Protein AF-A0A2P5DNL5-F1 (afdb_monomer_lite)

Organism: Trema orientale (NCBI:txid63057)

InterPro domains:
  IPR008906 HAT, C-terminal dimerisation domain [PF05699] (5-87)
  IPR012337 Ribonuclease H-like superfamily [SSF53098] (3-87)

Radius of gyration: 18.85 Å; chains: 1; bounding box: 41×25×59 Å

Secondary structure (DSSP, 8-state):
-PPPHHHHHHTSPPPPTTS---HHHHHHHHTTT-HHHHHHHHHHHHS---HHHHHHHHHHHHHHHHHHHTTS-HHHHHHHHHHHHHHH--TT-HHHHHHHHHHT-

pLDDT: mean 72.18, std 14.37, range [38.66, 92.81]

Sequence (105 aa):
MAKTELELYLDEPRVSSDAKLDILDFWKGNQFRYPELAAMARDVLSIPISTVASESAFSVGGRVLDQYRSLLKPDIAESLICTRDWLFGDKGNMIIYLILLFKSY

Foldseek 3Di:
DDDALVRVVVPDDDDDPPDPDPPLVVLVVCCVVHVPVSVVSCVVVLDDPDPVLVVVLVVVVVVQCVVCVVPDDPVVSVVVVVVCCVVPNDPRPCNVVVVVVVVVD

Structure (mmCIF, N/CA/C/O backbone):
data_AF-A0A2P5DNL5-F1
#
_entry.id   AF-A0A2P5DNL5-F1
#
loop_
_atom_site.group_PDB
_atom_site.id
_atom_site.type_symbol
_atom_site.label_atom_id
_atom_site.label_alt_id
_atom_site.label_comp_id
_atom_site.label_asym_id
_atom_site.label_entity_id
_atom_site.label_seq_id
_atom_site.pdbx_PDB_ins_code
_atom_site.Cartn_x
_atom_site.Cartn_y
_atom_site.Cartn_z
_atom_site.occupancy
_atom_site.B_iso_or_equiv
_atom_site.auth_seq_id
_atom_site.auth_comp_id
_atom_site.auth_asym_id
_atom_site.auth_atom_id
_atom_site.pdbx_PDB_model_num
ATOM 1 N N . MET A 1 1 ? -2.574 3.622 28.680 1.00 69.69 1 MET A N 1
ATOM 2 C CA . MET A 1 1 ? -1.726 3.575 27.471 1.00 69.69 1 MET A CA 1
ATOM 3 C C . MET A 1 1 ? -2.649 3.798 26.287 1.00 69.69 1 MET A C 1
ATOM 5 O O . MET A 1 1 ? -3.721 3.203 26.287 1.00 69.69 1 MET A O 1
ATOM 9 N N . ALA A 1 2 ? -2.327 4.712 25.373 1.00 83.12 2 ALA A N 1
ATOM 10 C CA . ALA A 1 2 ? -3.120 4.866 24.154 1.00 83.12 2 ALA A CA 1
ATOM 11 C C . ALA A 1 2 ? -2.891 3.634 23.267 1.00 83.12 2 ALA A C 1
ATOM 13 O O . ALA A 1 2 ? -1.747 3.197 23.152 1.00 83.12 2 ALA A O 1
ATOM 14 N N . LYS A 1 3 ? -3.962 3.067 22.700 1.00 85.75 3 LYS A N 1
ATOM 15 C CA . LYS A 1 3 ? -3.844 1.957 21.748 1.00 85.75 3 LYS A CA 1
ATOM 16 C C . LYS A 1 3 ? -3.233 2.460 20.443 1.00 85.75 3 LYS A C 1
ATOM 18 O O . LYS A 1 3 ? -3.550 3.563 19.998 1.00 85.75 3 LYS A O 1
ATOM 23 N N . THR A 1 4 ? -2.369 1.650 19.852 1.00 92.06 4 THR A N 1
ATOM 24 C CA . THR A 1 4 ? -1.784 1.885 18.527 1.00 92.06 4 THR A CA 1
ATOM 25 C C . THR A 1 4 ? -2.817 1.653 17.420 1.00 92.06 4 THR A C 1
ATOM 27 O O . THR A 1 4 ? -3.834 0.995 17.637 1.00 92.06 4 THR A O 1
ATOM 30 N N . GLU A 1 5 ? -2.556 2.154 16.208 1.00 91.75 5 GLU A N 1
ATOM 31 C CA . GLU A 1 5 ? -3.406 1.895 15.032 1.00 91.75 5 GLU A CA 1
ATOM 32 C C . GLU A 1 5 ? -3.616 0.397 14.780 1.00 91.75 5 GLU A C 1
ATOM 34 O O . GLU A 1 5 ? -4.728 -0.036 14.486 1.00 91.75 5 GLU A O 1
ATOM 39 N N . LEU A 1 6 ? -2.555 -0.397 14.952 1.00 91.38 6 LEU A N 1
ATOM 40 C CA . LEU A 1 6 ? -2.598 -1.846 14.794 1.00 91.38 6 LEU A CA 1
ATOM 41 C C . LEU A 1 6 ? -3.516 -2.500 15.829 1.00 91.38 6 LEU A C 1
ATOM 43 O O . LEU A 1 6 ? -4.348 -3.325 15.471 1.00 91.38 6 LEU A O 1
ATOM 47 N N . GLU A 1 7 ? -3.386 -2.129 17.102 1.00 92.69 7 GLU A N 1
ATOM 48 C CA . GLU A 1 7 ? -4.250 -2.657 18.164 1.00 92.69 7 GLU A CA 1
ATOM 49 C C . GLU A 1 7 ? -5.715 -2.278 17.926 1.00 92.69 7 GLU A C 1
ATOM 51 O O . GLU A 1 7 ? -6.599 -3.114 18.082 1.00 92.69 7 GLU A O 1
ATOM 56 N N . LEU A 1 8 ? -5.972 -1.043 17.484 1.00 91.69 8 LEU A N 1
ATOM 57 C CA . LEU A 1 8 ? -7.317 -0.594 17.130 1.00 91.69 8 LEU A CA 1
ATOM 58 C C . LEU A 1 8 ? -7.904 -1.380 15.953 1.00 91.69 8 LEU A C 1
ATOM 60 O O . LEU A 1 8 ? -9.094 -1.671 15.982 1.00 91.69 8 LEU A O 1
ATOM 64 N N . TYR A 1 9 ? -7.102 -1.711 14.938 1.00 90.62 9 TYR A N 1
ATOM 65 C CA . TYR A 1 9 ? -7.526 -2.536 13.803 1.00 90.62 9 TYR A CA 1
ATOM 66 C C . TYR A 1 9 ? -7.789 -3.994 14.210 1.00 90.62 9 TYR A C 1
ATOM 68 O O . TYR A 1 9 ? -8.779 -4.588 13.790 1.00 90.62 9 TYR A O 1
ATOM 76 N N . LEU A 1 10 ? -6.929 -4.576 15.052 1.00 90.38 10 LEU A N 1
ATOM 77 C CA . LEU A 1 10 ? -7.070 -5.962 15.514 1.00 90.38 10 LEU A CA 1
ATOM 78 C C . LEU A 1 10 ? -8.285 -6.173 16.427 1.00 90.38 10 LEU A C 1
ATOM 80 O O . LEU A 1 10 ? -8.810 -7.286 16.481 1.00 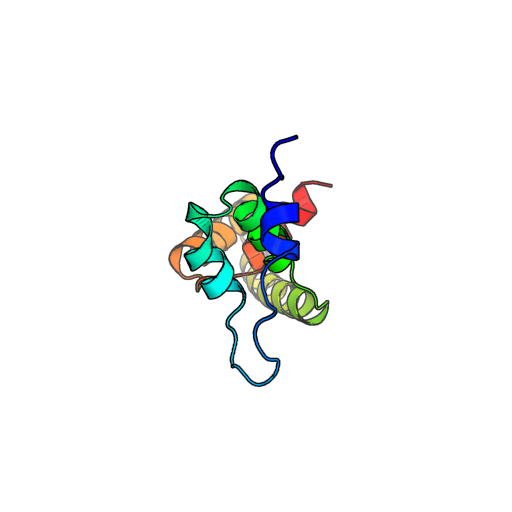90.38 10 LEU A O 1
ATOM 84 N N . ASP A 1 11 ? -8.729 -5.121 17.114 1.00 92.25 11 ASP A N 1
ATOM 85 C CA . ASP A 1 11 ? -9.940 -5.127 17.936 1.00 92.25 11 ASP A CA 1
ATOM 86 C C . ASP A 1 11 ? -11.237 -4.973 17.117 1.00 92.25 11 ASP A C 1
ATOM 88 O O . ASP A 1 11 ? -12.330 -5.157 17.663 1.00 92.25 11 ASP A O 1
ATOM 92 N N . GLU A 1 12 ? -11.161 -4.627 15.825 1.00 88.38 12 GLU A N 1
ATOM 93 C CA . GLU A 1 12 ? -12.356 -4.479 14.995 1.00 88.38 12 GLU A CA 1
ATOM 94 C C . GLU A 1 12 ? -13.029 -5.829 14.697 1.00 88.38 12 GLU A C 1
ATOM 96 O O . GLU A 1 12 ? -12.363 -6.851 14.488 1.00 88.38 12 GLU A O 1
ATOM 101 N N . PRO A 1 13 ? -14.373 -5.857 14.620 1.00 85.56 13 PRO A N 1
ATOM 102 C CA . PRO A 1 13 ? -15.085 -7.046 14.185 1.00 85.56 13 PRO A CA 1
ATOM 103 C C . PRO A 1 13 ? -14.665 -7.418 12.760 1.00 85.56 13 PRO A C 1
ATOM 105 O O . PRO A 1 13 ? -14.669 -6.594 11.846 1.00 85.56 13 PRO A O 1
ATOM 108 N N . ARG A 1 14 ? -14.311 -8.692 12.571 1.00 78.94 14 ARG A N 1
ATOM 109 C CA . ARG A 1 14 ? -13.865 -9.202 11.273 1.00 78.94 14 ARG A CA 1
ATOM 110 C C . ARG A 1 14 ? -14.986 -9.100 10.246 1.00 78.94 14 ARG A C 1
ATOM 112 O O . ARG A 1 14 ? -16.112 -9.526 10.505 1.00 78.94 14 ARG A O 1
ATOM 119 N N . VAL A 1 15 ? -14.643 -8.594 9.064 1.00 76.50 15 VAL A N 1
ATOM 120 C CA . VAL A 1 15 ? -15.515 -8.660 7.888 1.00 76.50 15 VAL A CA 1
ATOM 121 C C . VAL A 1 15 ? -15.790 -10.130 7.573 1.00 76.50 15 VAL A C 1
ATOM 123 O O . VAL A 1 15 ? -14.897 -10.978 7.665 1.00 76.50 15 VAL A O 1
ATOM 126 N N . SER A 1 16 ? -17.042 -10.440 7.253 1.00 75.56 16 SER A N 1
ATOM 127 C CA . SER A 1 16 ? -17.478 -11.801 6.982 1.00 75.56 16 SER A CA 1
ATOM 128 C C . SER A 1 16 ? -16.798 -12.353 5.717 1.00 75.56 16 SER A C 1
ATOM 130 O O . SER A 1 16 ? -16.561 -11.632 4.746 1.00 75.56 16 SER A O 1
ATOM 132 N N . SER A 1 17 ? -16.419 -13.634 5.737 1.00 70.31 17 SER A N 1
ATOM 133 C CA . SER A 1 17 ? -15.602 -14.265 4.681 1.00 70.31 17 SER A CA 1
ATOM 134 C C . SER A 1 17 ? -16.328 -14.430 3.338 1.00 70.31 17 SER A C 1
ATOM 136 O O . SER A 1 17 ? -15.715 -14.796 2.340 1.00 70.31 17 SER A O 1
ATOM 138 N N . ASP A 1 18 ? -17.632 -14.184 3.321 1.00 73.31 18 ASP A N 1
ATOM 139 C CA . ASP A 1 18 ? -18.547 -14.241 2.183 1.00 73.31 18 ASP A CA 1
ATOM 140 C C . ASP A 1 18 ? -18.655 -12.909 1.415 1.00 73.31 18 ASP A C 1
ATOM 142 O O . ASP A 1 18 ? -19.181 -12.882 0.300 1.00 73.31 18 ASP A O 1
ATOM 146 N N . ALA A 1 19 ? -18.116 -11.810 1.952 1.00 74.50 19 ALA A N 1
ATOM 147 C CA . ALA A 1 19 ? -18.069 -10.536 1.247 1.00 74.50 19 ALA A CA 1
ATOM 148 C C . ALA A 1 19 ? -16.948 -10.527 0.192 1.00 74.50 19 ALA A C 1
ATOM 150 O O . ALA A 1 19 ? -15.789 -10.826 0.485 1.00 74.50 19 ALA A O 1
ATOM 151 N N . LYS A 1 20 ? -17.264 -10.108 -1.043 1.00 77.50 20 LYS A N 1
ATOM 152 C CA . LYS A 1 20 ? -16.231 -9.714 -2.015 1.00 77.50 20 LYS A CA 1
ATOM 153 C C . LYS A 1 20 ? -15.514 -8.475 -1.480 1.00 77.50 20 LYS A C 1
ATOM 155 O O . LYS A 1 20 ? -16.029 -7.367 -1.602 1.00 77.50 20 LYS A O 1
ATOM 160 N N . LEU A 1 21 ? -14.344 -8.679 -0.884 1.00 80.31 21 LEU A N 1
ATOM 161 C CA . LEU A 1 21 ? -13.492 -7.615 -0.376 1.00 80.31 21 LEU A CA 1
ATOM 162 C C . LEU A 1 21 ? -12.358 -7.352 -1.367 1.00 80.31 21 LEU A C 1
ATOM 164 O O . LEU A 1 21 ? -11.470 -8.187 -1.534 1.00 80.31 21 LEU A O 1
ATOM 168 N N . ASP A 1 22 ? -12.373 -6.179 -1.996 1.00 85.00 22 ASP A N 1
ATOM 169 C CA . ASP A 1 22 ? -11.167 -5.645 -2.620 1.00 85.00 22 ASP A CA 1
ATOM 170 C C . ASP A 1 22 ? -10.266 -5.092 -1.508 1.00 85.00 22 ASP A C 1
ATOM 172 O O . ASP A 1 22 ? -10.581 -4.094 -0.855 1.00 85.00 22 ASP A O 1
ATOM 176 N N . ILE A 1 23 ? -9.162 -5.794 -1.249 1.00 85.25 23 ILE A N 1
ATOM 177 C CA . ILE A 1 23 ? -8.254 -5.466 -0.151 1.00 85.25 23 ILE A CA 1
ATOM 178 C C . ILE A 1 23 ? -7.524 -4.133 -0.378 1.00 85.25 23 ILE A C 1
ATOM 180 O O . ILE A 1 23 ? -7.233 -3.427 0.587 1.00 85.25 23 ILE A O 1
ATOM 184 N N . LEU A 1 24 ? -7.258 -3.750 -1.631 1.00 84.94 24 LEU A N 1
ATOM 185 C CA . LEU A 1 24 ? -6.581 -2.490 -1.942 1.00 84.94 24 LEU A CA 1
ATOM 186 C C . LEU A 1 24 ? -7.537 -1.312 -1.757 1.00 84.94 24 LEU A C 1
ATOM 188 O O . LEU A 1 24 ? -7.164 -0.311 -1.137 1.00 84.94 24 LEU A O 1
ATOM 192 N N . ASP A 1 25 ? -8.781 -1.449 -2.215 1.00 87.25 25 ASP A N 1
ATOM 193 C CA . ASP A 1 25 ? -9.813 -0.436 -1.984 1.00 87.25 25 ASP A CA 1
ATOM 194 C C . ASP A 1 25 ? -10.183 -0.321 -0.497 1.00 87.25 25 ASP A C 1
ATOM 196 O O . ASP A 1 25 ? -10.413 0.789 -0.007 1.00 87.25 25 ASP A O 1
ATOM 200 N N . PHE A 1 26 ? -10.148 -1.425 0.260 1.00 88.94 26 PHE A N 1
ATOM 201 C CA . PHE A 1 26 ? -10.324 -1.403 1.714 1.00 88.94 26 PHE A CA 1
ATOM 202 C C . PHE A 1 26 ? -9.270 -0.531 2.411 1.00 88.94 26 PHE A C 1
ATOM 204 O O . PHE A 1 26 ? -9.619 0.358 3.194 1.00 88.94 26 PHE A O 1
ATOM 211 N N . TRP A 1 27 ? -7.981 -0.746 2.123 1.00 91.25 27 TRP A N 1
ATOM 212 C CA . TRP A 1 27 ? -6.903 0.041 2.735 1.00 91.25 27 TRP A CA 1
ATOM 213 C C . TRP A 1 27 ? -6.898 1.491 2.256 1.00 91.25 27 TRP A C 1
ATOM 215 O O . TRP A 1 27 ? -6.610 2.399 3.036 1.00 91.25 27 TRP A O 1
ATOM 225 N N . LYS A 1 28 ? -7.304 1.735 1.009 1.00 88.00 28 LYS A N 1
ATOM 226 C CA . LYS A 1 28 ? -7.494 3.086 0.476 1.00 88.00 28 LYS A CA 1
ATOM 227 C C . LYS A 1 28 ? -8.607 3.847 1.201 1.00 88.00 28 LYS A C 1
ATOM 229 O O . LYS A 1 28 ? -8.431 5.026 1.496 1.00 88.00 28 LYS A O 1
ATOM 234 N N . GLY A 1 29 ? -9.726 3.193 1.517 1.00 90.75 29 GLY A N 1
ATOM 235 C CA . GLY A 1 29 ? -10.813 3.795 2.297 1.00 90.75 29 GLY A CA 1
ATOM 236 C C . GLY A 1 29 ? -10.428 4.065 3.755 1.00 90.75 29 GLY A C 1
ATOM 237 O O . GLY A 1 29 ? -10.823 5.081 4.325 1.00 90.75 29 GLY A O 1
ATOM 238 N N . ASN A 1 30 ? -9.603 3.195 4.341 1.00 90.75 30 ASN A N 1
ATOM 239 C CA . ASN A 1 30 ? -9.188 3.287 5.742 1.00 90.75 30 ASN A CA 1
ATOM 240 C C . ASN A 1 30 ? -7.923 4.123 5.989 1.00 90.75 30 ASN A C 1
ATOM 242 O O . ASN A 1 30 ? -7.548 4.310 7.146 1.00 90.75 30 ASN A O 1
ATOM 246 N N . GLN A 1 31 ? -7.308 4.696 4.950 1.00 91.00 31 GLN A N 1
ATOM 247 C CA . GLN A 1 31 ? -6.083 5.500 5.073 1.00 91.00 31 GLN A CA 1
ATOM 248 C C . GLN A 1 31 ? -6.207 6.690 6.040 1.00 91.00 31 GLN A C 1
ATOM 250 O O . GLN A 1 31 ? -5.211 7.157 6.573 1.00 91.00 31 GLN A O 1
ATOM 255 N N . PHE A 1 32 ? -7.422 7.201 6.268 1.00 90.69 32 PHE A N 1
ATOM 256 C CA . PHE A 1 32 ? -7.655 8.300 7.209 1.00 90.69 32 PHE A CA 1
ATOM 257 C C . PHE A 1 32 ? -7.804 7.826 8.662 1.00 90.69 32 PHE A C 1
ATOM 259 O O . PHE A 1 32 ? -7.550 8.606 9.574 1.00 90.69 32 PHE A O 1
ATOM 266 N N . ARG A 1 33 ? -8.226 6.571 8.886 1.00 90.31 33 ARG A N 1
ATOM 267 C CA . ARG A 1 33 ? -8.314 5.965 10.229 1.00 90.31 33 ARG A CA 1
ATOM 268 C C . ARG A 1 33 ? -6.982 5.382 10.676 1.00 90.31 33 ARG A C 1
ATOM 270 O O . ARG A 1 33 ? -6.672 5.459 11.859 1.00 90.31 33 ARG A O 1
ATOM 277 N N . TYR A 1 34 ? -6.237 4.804 9.736 1.00 92.81 34 TYR A N 1
ATOM 278 C CA . TYR A 1 34 ? -4.983 4.107 9.997 1.00 92.81 34 TYR A CA 1
ATOM 279 C C . TYR A 1 34 ? -3.924 4.499 8.953 1.00 92.81 34 TYR A C 1
ATOM 281 O O . TYR A 1 34 ? -3.624 3.701 8.064 1.00 92.81 34 TYR A O 1
ATOM 289 N N . PRO A 1 35 ? -3.422 5.746 8.964 1.00 91.69 35 PRO A N 1
ATOM 290 C CA . PRO A 1 35 ? -2.493 6.241 7.948 1.00 91.69 35 PRO A CA 1
ATOM 291 C C . PRO A 1 35 ? -1.211 5.410 7.836 1.00 91.69 35 PRO A C 1
ATOM 293 O O . PRO A 1 35 ? -0.830 5.039 6.723 1.00 91.69 35 PRO A O 1
ATOM 296 N N . GLU A 1 36 ? -0.583 5.067 8.961 1.00 92.38 36 GLU A N 1
ATOM 297 C CA . GLU A 1 36 ? 0.670 4.303 8.965 1.00 92.38 36 GLU A CA 1
ATOM 298 C C . GLU A 1 36 ? 0.409 2.836 8.607 1.00 92.38 36 GLU A C 1
ATOM 300 O O . GLU A 1 36 ? 1.109 2.243 7.781 1.00 92.38 36 GLU A O 1
ATOM 305 N N . LEU A 1 37 ? -0.657 2.251 9.161 1.00 92.56 37 LEU A N 1
ATOM 306 C CA . LEU A 1 37 ? -1.021 0.864 8.864 1.00 92.56 37 LEU A CA 1
ATOM 307 C C . LEU A 1 37 ? -1.435 0.671 7.399 1.00 92.56 37 LEU A C 1
ATOM 309 O O . LEU A 1 37 ? -1.041 -0.314 6.778 1.00 92.56 37 LEU A O 1
ATOM 313 N N . ALA A 1 38 ? -2.197 1.607 6.829 1.00 91.44 38 ALA A N 1
ATOM 314 C CA . ALA A 1 38 ? -2.607 1.556 5.430 1.00 91.44 38 ALA A CA 1
ATOM 315 C C . ALA A 1 38 ? -1.415 1.723 4.481 1.00 91.44 38 ALA A C 1
ATOM 317 O O . ALA A 1 38 ? -1.384 1.073 3.436 1.00 91.44 38 ALA A O 1
ATOM 318 N N . ALA A 1 39 ? -0.426 2.553 4.832 1.00 89.44 39 ALA A N 1
ATOM 319 C CA . ALA A 1 39 ? 0.810 2.664 4.064 1.00 89.44 39 ALA A CA 1
ATOM 320 C C . ALA A 1 39 ? 1.566 1.327 4.039 1.00 89.44 39 ALA A C 1
ATOM 322 O O . ALA A 1 39 ? 1.805 0.794 2.956 1.00 89.44 39 ALA A O 1
ATOM 323 N N . MET A 1 40 ? 1.813 0.728 5.211 1.00 91.75 40 MET A N 1
ATOM 324 C CA . MET A 1 40 ? 2.469 -0.582 5.310 1.00 91.75 40 MET A CA 1
ATOM 325 C C . MET A 1 40 ? 1.698 -1.680 4.568 1.00 91.75 40 MET A C 1
ATOM 327 O O . MET A 1 40 ? 2.292 -2.499 3.870 1.00 91.75 40 MET A O 1
ATOM 331 N N . ALA A 1 41 ? 0.370 -1.704 4.695 1.00 89.44 41 ALA A N 1
ATOM 332 C CA . ALA A 1 41 ? -0.457 -2.699 4.027 1.00 89.44 41 ALA A CA 1
ATOM 333 C C . ALA A 1 41 ? -0.368 -2.586 2.501 1.00 89.44 41 ALA A C 1
ATOM 335 O O . ALA A 1 41 ? -0.251 -3.608 1.830 1.00 89.44 41 ALA A O 1
ATOM 336 N N . ARG A 1 42 ? -0.374 -1.369 1.939 1.00 86.00 42 ARG A N 1
ATOM 337 C CA . ARG A 1 42 ? -0.162 -1.173 0.495 1.00 86.00 42 ARG A CA 1
ATOM 338 C C . ARG A 1 42 ? 1.208 -1.666 0.056 1.00 86.00 42 ARG A C 1
ATOM 340 O O . ARG A 1 42 ? 1.279 -2.347 -0.960 1.00 86.00 42 ARG A O 1
ATOM 347 N N . ASP A 1 43 ? 2.258 -1.360 0.811 1.00 83.88 43 ASP A N 1
ATOM 348 C CA . ASP A 1 43 ? 3.615 -1.784 0.465 1.00 83.88 43 ASP A CA 1
ATOM 349 C C . ASP A 1 43 ? 3.705 -3.313 0.430 1.00 83.88 43 ASP A C 1
ATOM 351 O O . ASP A 1 43 ? 4.135 -3.880 -0.571 1.00 83.88 43 ASP A O 1
ATOM 355 N N . VAL A 1 44 ? 3.182 -3.996 1.454 1.00 84.31 44 VAL A N 1
ATOM 356 C CA . VAL A 1 44 ? 3.159 -5.467 1.523 1.00 84.31 44 VAL A CA 1
ATOM 357 C C . VAL A 1 44 ? 2.298 -6.083 0.417 1.00 84.31 44 VAL A C 1
ATOM 359 O O . VAL A 1 44 ? 2.715 -7.047 -0.221 1.00 84.31 44 VAL A O 1
ATOM 362 N N . LEU A 1 45 ? 1.106 -5.535 0.166 1.00 81.00 45 LEU A N 1
ATOM 363 C CA . LEU A 1 45 ? 0.173 -6.058 -0.838 1.00 81.00 45 LEU A CA 1
ATOM 364 C C . LEU A 1 45 ? 0.602 -5.748 -2.279 1.00 81.00 45 LEU A C 1
ATOM 366 O O . LEU A 1 45 ? 0.135 -6.411 -3.202 1.00 81.00 45 LEU A O 1
ATOM 370 N N . SER A 1 46 ? 1.476 -4.759 -2.482 1.00 76.69 46 SER A N 1
ATOM 371 C CA . SER A 1 46 ? 2.040 -4.429 -3.796 1.00 76.69 46 SER A CA 1
ATOM 372 C C . SER A 1 46 ? 3.122 -5.411 -4.251 1.00 76.69 46 SER A C 1
ATOM 374 O O . SER A 1 46 ? 3.464 -5.440 -5.435 1.00 76.69 46 SER A O 1
ATOM 376 N N . ILE A 1 47 ? 3.643 -6.239 -3.337 1.00 76.00 47 ILE A N 1
ATOM 377 C CA . ILE A 1 47 ? 4.650 -7.247 -3.660 1.00 76.00 47 ILE A CA 1
ATOM 378 C C . ILE A 1 47 ? 3.973 -8.378 -4.442 1.00 76.00 47 ILE A C 1
ATOM 380 O O . ILE A 1 47 ? 3.062 -9.036 -3.930 1.00 76.00 47 ILE A O 1
ATOM 384 N N . PRO A 1 48 ? 4.413 -8.663 -5.676 1.00 61.34 48 PRO A N 1
ATOM 385 C CA . PRO A 1 48 ? 3.853 -9.762 -6.437 1.00 61.34 48 PRO A CA 1
ATOM 386 C C . PRO A 1 48 ? 4.193 -11.106 -5.792 1.00 61.34 48 PRO A C 1
ATOM 388 O O . PRO A 1 48 ? 5.354 -11.470 -5.643 1.00 61.34 48 PRO A O 1
ATOM 391 N N . ILE A 1 49 ? 3.158 -11.866 -5.434 1.00 62.25 49 ILE A N 1
ATOM 392 C CA . ILE A 1 49 ? 3.298 -13.143 -4.716 1.00 62.25 49 ILE A CA 1
ATOM 393 C C . ILE A 1 49 ? 3.759 -14.282 -5.649 1.00 62.25 49 ILE A C 1
ATOM 395 O O . ILE A 1 49 ? 4.233 -15.310 -5.169 1.00 62.25 49 ILE A O 1
ATOM 399 N N . SER A 1 50 ? 3.654 -14.138 -6.981 1.00 53.66 50 SER A N 1
ATOM 400 C CA . SER A 1 50 ? 3.962 -15.232 -7.915 1.00 53.66 50 SER A CA 1
ATOM 401 C C . SER A 1 50 ? 5.221 -15.009 -8.755 1.00 53.66 50 SER A C 1
ATOM 403 O O . SER A 1 50 ? 5.419 -13.973 -9.394 1.00 53.66 50 SER A O 1
ATOM 405 N N . THR A 1 51 ? 6.034 -16.063 -8.834 1.00 54.59 51 THR A N 1
ATOM 406 C CA . THR A 1 51 ? 7.136 -16.192 -9.796 1.00 54.59 51 THR A CA 1
ATOM 407 C C . THR A 1 51 ? 6.639 -16.083 -11.239 1.00 54.59 51 THR A C 1
ATOM 409 O O . THR A 1 51 ? 7.320 -15.496 -12.070 1.00 54.59 51 THR A O 1
ATOM 412 N N . VAL A 1 52 ? 5.414 -16.531 -11.530 1.00 55.50 52 VAL A N 1
ATOM 413 C CA . VAL A 1 52 ? 4.768 -16.414 -12.853 1.00 55.50 52 VAL A CA 1
ATOM 414 C C . VAL A 1 52 ? 4.640 -14.952 -13.294 1.00 55.50 52 VAL A C 1
ATOM 416 O O . VAL A 1 52 ? 4.781 -14.624 -14.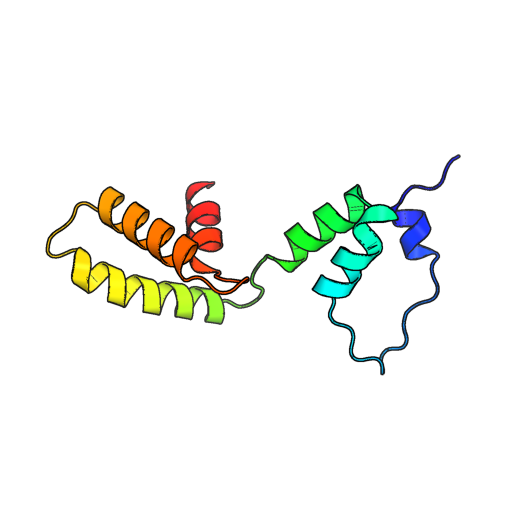473 1.00 55.50 52 VAL A O 1
ATOM 419 N N . ALA A 1 53 ? 4.415 -14.038 -12.354 1.00 58.38 53 ALA A N 1
ATOM 420 C CA . ALA A 1 53 ? 4.326 -12.624 -12.665 1.00 58.38 53 ALA A CA 1
ATOM 421 C C . ALA A 1 53 ? 5.719 -12.011 -12.930 1.00 58.38 53 ALA A C 1
ATOM 423 O O . ALA A 1 53 ? 5.867 -11.205 -13.847 1.00 58.38 53 ALA A O 1
ATOM 424 N N . SER A 1 54 ? 6.767 -12.511 -12.262 1.00 55.34 54 SER A N 1
ATOM 425 C CA . SER A 1 54 ? 8.160 -12.189 -12.612 1.00 55.34 54 SER A CA 1
ATOM 426 C C . SER A 1 54 ? 8.604 -12.795 -13.952 1.00 55.34 54 SER A C 1
ATOM 428 O O . SER A 1 54 ? 9.277 -12.119 -14.723 1.00 55.34 54 SER A O 1
ATOM 430 N N . GLU A 1 55 ? 8.171 -14.012 -14.296 1.00 58.47 55 GLU A N 1
ATOM 431 C CA . GLU A 1 55 ? 8.447 -14.649 -15.591 1.00 58.47 55 GLU A CA 1
ATOM 432 C C . GLU A 1 55 ? 7.707 -13.952 -16.732 1.00 58.47 55 GLU A C 1
ATOM 434 O O . GLU A 1 55 ? 8.264 -13.787 -17.813 1.00 58.47 55 GLU A O 1
ATOM 439 N N . SER A 1 56 ? 6.472 -13.494 -16.509 1.00 60.25 56 SER A N 1
ATOM 440 C CA . SER A 1 56 ? 5.743 -12.709 -17.510 1.00 60.25 56 SER A CA 1
ATOM 441 C C . SER A 1 56 ? 6.362 -11.319 -17.694 1.00 60.25 56 SER A C 1
ATOM 443 O O . SER A 1 56 ? 6.592 -10.916 -18.834 1.00 60.25 56 SER A O 1
ATOM 445 N N . ALA A 1 57 ? 6.745 -10.637 -16.608 1.00 61.22 57 ALA A N 1
ATOM 446 C CA . ALA A 1 57 ? 7.516 -9.396 -16.657 1.00 61.22 57 ALA A CA 1
ATOM 447 C C . ALA A 1 57 ? 8.867 -9.583 -17.368 1.00 61.22 57 ALA A C 1
ATOM 449 O O . ALA A 1 57 ? 9.234 -8.763 -18.207 1.00 61.22 57 ALA A O 1
ATOM 450 N N . PHE A 1 58 ? 9.578 -10.683 -17.105 1.00 62.78 58 PHE A N 1
ATOM 451 C CA . PHE A 1 58 ? 10.847 -11.017 -17.755 1.00 62.78 58 PHE A CA 1
ATOM 452 C C . PHE A 1 58 ? 10.668 -11.464 -19.209 1.00 62.78 58 PHE A C 1
ATOM 454 O O . PHE A 1 58 ? 11.516 -11.178 -20.040 1.00 62.78 58 PHE A O 1
ATOM 461 N N . SER A 1 59 ? 9.564 -12.121 -19.559 1.00 62.22 59 SER A N 1
ATOM 462 C CA . SER A 1 59 ? 9.251 -12.528 -20.935 1.00 62.22 59 SER A CA 1
ATOM 463 C C . SER A 1 59 ? 8.868 -11.323 -21.796 1.00 62.22 59 SER A C 1
ATOM 465 O O . SER A 1 59 ? 9.373 -11.157 -22.909 1.00 62.22 59 SER A O 1
ATOM 467 N N . VAL A 1 60 ? 8.036 -10.422 -21.262 1.00 60.94 60 VAL A N 1
ATOM 468 C CA . VAL A 1 60 ? 7.718 -9.135 -21.897 1.00 60.94 60 VAL A CA 1
ATOM 469 C C . VAL A 1 60 ? 8.973 -8.270 -21.974 1.00 60.94 60 VAL A C 1
ATOM 471 O O . VAL A 1 60 ? 9.292 -7.754 -23.044 1.00 60.94 60 VAL A O 1
ATOM 474 N N . GLY A 1 61 ? 9.719 -8.166 -20.874 1.00 59.31 61 GLY A N 1
ATOM 475 C CA . GLY A 1 61 ? 10.998 -7.469 -20.809 1.00 59.31 61 GLY A CA 1
ATOM 476 C C . GLY A 1 61 ? 12.009 -8.036 -21.800 1.00 59.31 61 GLY A C 1
ATOM 477 O O . GLY A 1 61 ? 12.620 -7.275 -22.530 1.00 59.31 61 GLY A O 1
ATOM 478 N N . GLY A 1 62 ? 12.124 -9.356 -21.915 1.00 61.66 62 GLY A N 1
ATOM 479 C CA . GLY A 1 62 ? 13.032 -10.050 -22.822 1.00 61.66 62 GLY A CA 1
ATOM 480 C C . GLY A 1 62 ? 12.719 -9.777 -24.288 1.00 61.66 62 GLY A C 1
ATOM 481 O O . GLY A 1 62 ? 13.625 -9.444 -25.038 1.00 61.66 62 GLY A O 1
ATOM 482 N N . ARG A 1 63 ? 11.443 -9.816 -24.696 1.00 62.41 63 ARG A N 1
ATOM 483 C CA . ARG A 1 63 ? 11.034 -9.484 -26.079 1.00 62.41 63 ARG A CA 1
ATOM 484 C C . ARG A 1 63 ? 11.270 -8.017 -26.426 1.00 62.41 63 ARG A C 1
ATOM 486 O O . ARG A 1 63 ? 11.681 -7.702 -27.538 1.00 62.41 63 ARG A O 1
ATOM 493 N N . VAL A 1 64 ? 10.997 -7.125 -25.478 1.00 60.16 64 VAL A N 1
ATOM 494 C CA . VAL A 1 64 ? 11.216 -5.684 -25.640 1.00 60.16 64 VAL A CA 1
ATOM 495 C C . VAL A 1 64 ? 12.717 -5.393 -25.698 1.00 60.16 64 VAL A C 1
ATOM 497 O O . VAL A 1 64 ? 13.184 -4.732 -26.618 1.00 60.16 64 VAL A O 1
ATOM 500 N N . LEU A 1 65 ? 13.496 -5.940 -24.767 1.00 60.94 65 LEU A N 1
ATOM 501 C CA . LEU A 1 65 ? 14.944 -5.772 -24.717 1.00 60.94 65 LEU A CA 1
ATOM 502 C C . LEU A 1 65 ? 15.645 -6.406 -25.918 1.00 60.94 65 LEU A C 1
ATOM 504 O O . LEU A 1 65 ? 16.601 -5.813 -26.389 1.00 60.94 65 LEU A O 1
ATOM 508 N N . ASP A 1 66 ? 15.194 -7.546 -26.441 1.00 61.47 66 ASP A N 1
ATOM 509 C CA . ASP A 1 66 ? 15.770 -8.171 -27.642 1.00 61.47 66 ASP A CA 1
ATOM 510 C C . ASP A 1 66 ? 15.651 -7.252 -28.872 1.00 61.47 66 ASP A C 1
ATOM 512 O O . ASP A 1 66 ? 16.633 -7.028 -29.577 1.00 61.47 66 ASP A O 1
ATOM 516 N N . GLN A 1 67 ? 14.501 -6.588 -29.051 1.00 60.53 67 GLN A N 1
ATOM 517 C CA . GLN A 1 67 ? 14.298 -5.603 -30.124 1.00 60.53 67 GLN A CA 1
ATOM 518 C C . GLN A 1 67 ? 15.169 -4.344 -29.978 1.00 60.53 67 GLN A C 1
ATOM 520 O O . GLN A 1 67 ? 15.591 -3.768 -30.982 1.00 60.53 67 GLN A O 1
ATOM 525 N N . TYR A 1 68 ? 15.448 -3.901 -28.747 1.00 57.72 68 TYR A N 1
ATOM 526 C CA . TYR A 1 68 ? 16.242 -2.690 -28.492 1.00 57.72 68 TYR A CA 1
ATOM 527 C C . TYR A 1 68 ? 17.744 -2.962 -28.294 1.00 57.72 68 TYR A C 1
ATOM 529 O O . TYR A 1 68 ? 18.559 -2.066 -28.529 1.00 57.72 68 TYR A O 1
ATOM 537 N N . ARG A 1 69 ? 18.147 -4.187 -27.925 1.00 57.88 69 ARG A N 1
ATOM 538 C CA . ARG A 1 69 ? 19.555 -4.577 -27.713 1.00 57.88 69 ARG A CA 1
ATOM 539 C C . ARG A 1 69 ? 20.384 -4.536 -28.987 1.00 57.88 69 ARG A C 1
ATOM 541 O O . ARG A 1 69 ? 21.597 -4.379 -28.898 1.00 57.88 69 ARG A O 1
ATOM 548 N N . SER A 1 70 ? 19.760 -4.637 -30.158 1.00 59.91 70 SER A N 1
ATOM 549 C CA . SER A 1 70 ? 20.470 -4.513 -31.433 1.00 59.91 70 SER A CA 1
ATOM 550 C C . SER A 1 70 ? 20.917 -3.074 -31.739 1.00 59.91 70 SER A C 1
ATOM 552 O O . SER A 1 70 ? 21.721 -2.890 -32.649 1.00 59.91 70 SER A O 1
ATOM 554 N N . LEU A 1 71 ? 20.409 -2.051 -31.026 1.00 63.41 71 LEU A N 1
ATOM 555 C CA . LEU A 1 71 ? 20.586 -0.640 -31.412 1.00 63.41 71 LEU A CA 1
ATOM 556 C C . LEU A 1 71 ? 20.836 0.353 -30.257 1.00 63.41 71 LEU A C 1
ATOM 558 O O . LEU A 1 71 ? 21.292 1.464 -30.526 1.00 63.41 71 LEU A O 1
ATOM 562 N N . LEU A 1 72 ? 20.568 0.011 -28.990 1.00 67.94 72 LEU A N 1
ATOM 563 C CA . LEU A 1 72 ? 20.610 0.965 -27.868 1.00 67.94 72 LEU A CA 1
ATOM 564 C C . LEU A 1 72 ? 21.409 0.455 -26.664 1.00 67.94 72 LEU A C 1
ATOM 566 O O . LEU A 1 72 ? 21.425 -0.733 -26.344 1.00 67.94 72 LEU A O 1
ATOM 570 N N . LYS A 1 73 ? 22.055 1.393 -25.957 1.00 73.56 73 LYS A N 1
ATOM 571 C CA . LYS A 1 73 ? 22.721 1.114 -24.679 1.00 73.56 73 LYS A CA 1
ATOM 572 C C . LYS A 1 73 ? 21.689 0.650 -23.635 1.00 73.56 73 LYS A C 1
ATOM 574 O O . LYS A 1 73 ? 20.584 1.200 -23.624 1.00 73.56 73 LYS A O 1
ATOM 579 N N . PRO A 1 74 ? 22.047 -0.284 -22.734 1.00 67.94 74 PRO A N 1
ATOM 580 C CA . PRO A 1 74 ? 21.147 -0.811 -21.703 1.00 67.94 74 PRO A CA 1
ATOM 581 C C . PRO A 1 74 ? 20.420 0.273 -20.895 1.00 67.94 74 PRO A C 1
ATOM 583 O O . PRO A 1 74 ? 19.214 0.172 -20.702 1.00 67.94 74 PRO A O 1
ATOM 586 N N . ASP A 1 75 ? 21.116 1.352 -20.531 1.00 70.44 75 ASP A N 1
ATOM 587 C CA . ASP A 1 75 ? 20.553 2.468 -19.752 1.00 70.44 75 ASP A CA 1
ATOM 588 C C . ASP A 1 75 ? 19.433 3.216 -20.501 1.00 70.44 75 ASP A C 1
ATOM 590 O O . ASP A 1 75 ? 18.439 3.664 -19.923 1.00 70.44 75 ASP A O 1
ATOM 594 N N . ILE A 1 76 ? 19.565 3.340 -21.826 1.00 73.88 76 ILE A N 1
ATOM 595 C CA . ILE A 1 76 ? 18.554 3.997 -22.663 1.00 73.88 76 ILE A CA 1
AT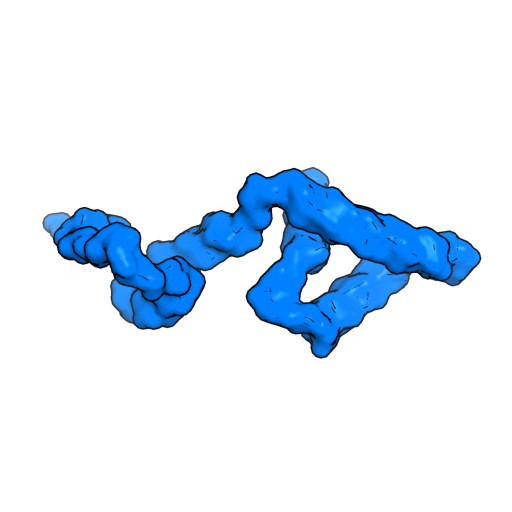OM 596 C C . ILE A 1 76 ? 17.351 3.066 -22.848 1.00 73.88 76 ILE A C 1
ATOM 598 O O . ILE A 1 76 ? 16.209 3.516 -22.809 1.00 73.88 76 ILE A O 1
ATOM 602 N N . ALA A 1 77 ? 17.587 1.761 -22.990 1.00 72.19 77 ALA A N 1
ATOM 603 C CA . ALA A 1 77 ? 16.507 0.782 -23.050 1.00 72.19 77 ALA A CA 1
ATOM 604 C C . ALA A 1 77 ? 15.708 0.736 -21.733 1.00 72.19 77 ALA A C 1
ATOM 606 O O . ALA A 1 77 ? 14.480 0.713 -21.770 1.00 72.19 77 ALA A O 1
ATOM 607 N N . GLU A 1 78 ? 16.381 0.796 -20.581 1.00 70.06 78 GLU A N 1
ATOM 608 C CA . GLU A 1 78 ? 15.738 0.864 -19.264 1.00 70.06 78 GLU A CA 1
ATOM 609 C C . GLU A 1 78 ? 14.868 2.121 -19.129 1.00 70.06 78 GLU A C 1
ATOM 611 O O . GLU A 1 78 ? 13.685 2.017 -18.810 1.00 70.06 78 GLU A O 1
ATOM 616 N N . SER A 1 79 ? 15.408 3.303 -19.446 1.00 74.31 79 SER A N 1
ATOM 617 C CA . SER A 1 79 ? 14.637 4.555 -19.369 1.00 74.31 79 SER A CA 1
ATO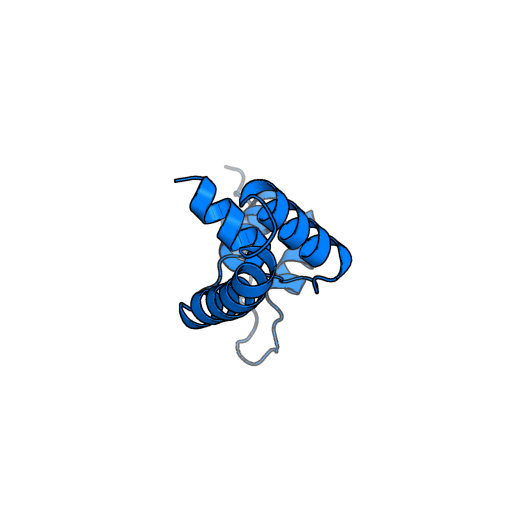M 618 C C . SER A 1 79 ? 13.430 4.578 -20.315 1.00 74.31 79 SER A C 1
ATOM 620 O O . SER A 1 79 ? 12.363 5.062 -19.929 1.00 74.31 79 SER A O 1
ATOM 622 N N . LEU A 1 80 ? 13.547 4.005 -21.519 1.00 73.19 80 LEU A N 1
ATOM 623 C CA . LEU A 1 80 ? 12.431 3.850 -22.458 1.00 73.19 80 LEU A CA 1
ATOM 624 C C . LEU A 1 80 ? 11.351 2.903 -21.925 1.00 73.19 80 LEU A C 1
ATOM 626 O O . LEU A 1 80 ? 10.165 3.214 -22.043 1.00 73.19 80 LEU A O 1
ATOM 630 N N . ILE A 1 81 ? 11.741 1.778 -21.320 1.00 72.25 81 ILE A N 1
ATOM 631 C CA . ILE A 1 81 ? 10.801 0.833 -20.704 1.00 72.25 81 ILE A CA 1
ATOM 632 C C . ILE A 1 81 ? 10.084 1.504 -19.534 1.00 72.25 81 ILE A C 1
ATOM 634 O O . ILE A 1 81 ? 8.857 1.499 -19.522 1.00 72.25 81 ILE A O 1
ATOM 638 N N . CYS A 1 82 ? 10.814 2.152 -18.622 1.00 70.44 82 CYS A N 1
ATOM 639 C CA . CYS A 1 82 ? 10.232 2.880 -17.492 1.00 70.44 82 CYS A CA 1
ATOM 640 C C . CYS A 1 82 ? 9.287 3.997 -17.953 1.00 70.44 82 CYS A C 1
ATOM 642 O O . CYS A 1 82 ? 8.202 4.145 -17.404 1.00 70.44 82 CYS A O 1
ATOM 644 N N . THR A 1 83 ? 9.653 4.755 -18.991 1.00 72.62 83 THR A N 1
ATOM 645 C CA . THR A 1 83 ? 8.817 5.852 -19.512 1.00 72.62 83 THR A CA 1
ATOM 646 C C . THR A 1 83 ? 7.559 5.323 -20.196 1.00 72.62 83 THR A C 1
ATOM 648 O O . THR A 1 83 ? 6.479 5.877 -20.010 1.00 72.62 83 THR A O 1
ATOM 651 N N . ARG A 1 84 ? 7.668 4.235 -20.968 1.00 71.38 84 ARG A N 1
ATOM 652 C CA . ARG A 1 84 ? 6.514 3.585 -21.603 1.00 71.38 84 ARG A CA 1
ATOM 653 C C . ARG A 1 84 ? 5.575 2.992 -20.556 1.00 71.38 84 ARG A C 1
ATOM 655 O O . ARG A 1 84 ? 4.367 3.141 -20.680 1.00 71.38 84 ARG A O 1
ATOM 662 N N . ASP A 1 85 ? 6.128 2.332 -19.548 1.00 70.50 85 ASP A N 1
ATOM 663 C CA . ASP A 1 85 ? 5.363 1.724 -18.460 1.00 70.50 85 ASP A CA 1
ATOM 664 C C . ASP A 1 85 ? 4.725 2.795 -17.559 1.00 70.50 85 ASP A C 1
ATOM 666 O O . ASP A 1 85 ? 3.609 2.625 -17.095 1.00 70.50 85 ASP A O 1
ATOM 670 N N . TRP A 1 86 ? 5.356 3.962 -17.410 1.00 68.19 86 TRP A N 1
ATOM 671 C CA . TRP A 1 86 ? 4.763 5.125 -16.747 1.00 68.19 86 TRP A CA 1
ATOM 672 C C . TRP A 1 86 ? 3.624 5.767 -17.555 1.00 68.19 86 TRP A C 1
ATOM 674 O O . TRP A 1 86 ? 2.602 6.145 -16.987 1.00 68.19 86 TRP A O 1
ATOM 684 N N . LEU A 1 87 ? 3.784 5.915 -18.878 1.00 70.81 87 LEU A N 1
ATOM 685 C CA . LEU A 1 87 ? 2.770 6.548 -19.735 1.00 70.81 87 LEU A CA 1
ATOM 686 C C . LEU A 1 87 ? 1.562 5.648 -20.014 1.00 70.81 87 LEU A C 1
ATOM 688 O O . LEU A 1 87 ? 0.451 6.151 -20.168 1.00 70.81 87 LEU A O 1
ATOM 692 N N . PHE A 1 88 ? 1.796 4.346 -20.161 1.00 69.81 88 PHE A N 1
ATOM 693 C CA . PHE A 1 88 ? 0.802 3.388 -20.650 1.00 69.81 88 PHE A CA 1
ATOM 694 C C . PHE A 1 88 ? 0.531 2.250 -19.669 1.00 69.81 88 PHE A C 1
ATOM 696 O O . PHE A 1 88 ? -0.219 1.333 -20.004 1.00 69.81 88 PHE A O 1
ATOM 703 N N . GLY A 1 89 ? 1.152 2.269 -18.490 1.00 60.09 89 GLY A N 1
ATOM 704 C CA . GLY A 1 89 ? 0.940 1.236 -17.496 1.00 60.09 89 GLY A CA 1
ATOM 705 C C . GLY A 1 89 ? -0.404 1.384 -16.819 1.00 60.09 89 GLY A C 1
ATOM 706 O O . GLY A 1 89 ? -0.756 2.447 -16.306 1.00 60.09 89 GLY A O 1
ATOM 707 N N . ASP A 1 90 ? -1.160 0.292 -16.818 1.00 57.00 90 ASP A N 1
ATOM 708 C CA . ASP A 1 90 ? -2.319 0.188 -15.949 1.00 57.00 90 ASP A CA 1
ATOM 709 C C . ASP A 1 90 ? -1.836 0.137 -14.487 1.00 57.00 90 ASP A C 1
ATOM 711 O O . ASP 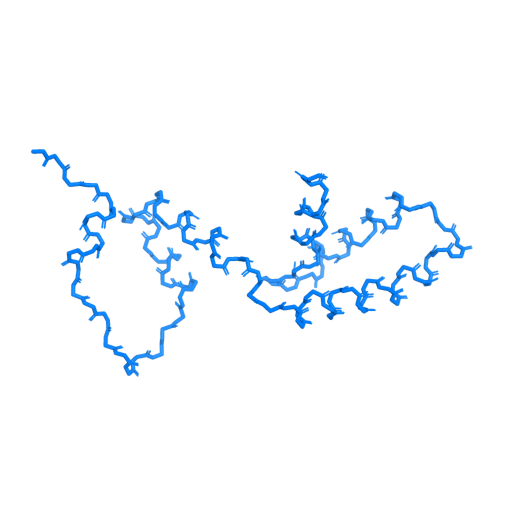A 1 90 ? -0.664 -0.158 -14.231 1.00 57.00 90 ASP A O 1
ATOM 715 N N . LYS A 1 91 ? -2.704 0.463 -13.522 1.00 51.44 91 LYS A N 1
ATOM 716 C CA . LYS A 1 91 ? -2.378 0.742 -12.098 1.00 51.44 91 LYS A CA 1
ATOM 717 C C . LYS A 1 91 ? -1.805 -0.439 -11.275 1.00 51.44 91 LYS A C 1
ATOM 719 O O . LYS A 1 91 ? -2.039 -0.529 -10.073 1.00 51.44 91 LYS A O 1
ATOM 724 N N . GLY A 1 92 ? -1.042 -1.334 -11.888 1.00 53.72 92 GLY A N 1
ATOM 725 C CA . GLY A 1 92 ? -0.368 -2.468 -11.267 1.00 53.72 92 GLY A CA 1
ATOM 726 C C . GLY A 1 92 ? 0.784 -3.022 -12.106 1.00 53.72 92 GLY A C 1
ATOM 727 O O . GLY A 1 92 ? 1.067 -4.216 -12.018 1.00 53.72 92 GLY A O 1
ATOM 728 N N . ASN A 1 93 ? 1.443 -2.206 -12.941 1.00 53.97 93 ASN A N 1
ATOM 729 C CA . ASN A 1 93 ? 2.551 -2.702 -13.751 1.00 53.97 93 ASN A CA 1
ATOM 730 C C . ASN A 1 93 ? 3.784 -3.029 -12.897 1.00 53.97 93 ASN A C 1
ATOM 732 O O . ASN A 1 93 ? 4.599 -2.201 -12.500 1.00 53.97 93 ASN A O 1
ATOM 736 N N . MET A 1 94 ? 3.892 -4.325 -12.649 1.00 56.19 94 MET A N 1
ATOM 737 C CA . MET A 1 94 ? 4.912 -5.022 -11.884 1.00 56.19 94 MET A CA 1
ATOM 738 C C . MET A 1 94 ? 6.335 -4.848 -12.437 1.00 56.19 94 MET A C 1
ATOM 740 O O . MET A 1 94 ? 7.299 -5.126 -11.731 1.00 56.19 94 MET A O 1
ATOM 744 N N . ILE A 1 95 ? 6.482 -4.393 -13.688 1.00 56.91 95 ILE A N 1
ATOM 745 C CA . ILE A 1 95 ? 7.775 -4.287 -14.376 1.00 56.91 95 ILE A CA 1
ATOM 746 C C . ILE A 1 95 ? 8.632 -3.170 -13.764 1.00 56.91 95 ILE A C 1
ATOM 748 O O . ILE A 1 95 ? 9.786 -3.435 -13.431 1.00 56.91 95 ILE A O 1
ATOM 752 N N . ILE A 1 96 ? 8.085 -1.967 -13.535 1.00 58.16 96 ILE A N 1
ATOM 753 C CA . ILE A 1 96 ? 8.811 -0.897 -12.820 1.00 58.16 96 ILE A CA 1
ATOM 754 C C . ILE A 1 96 ? 9.182 -1.342 -11.397 1.00 58.16 96 ILE A C 1
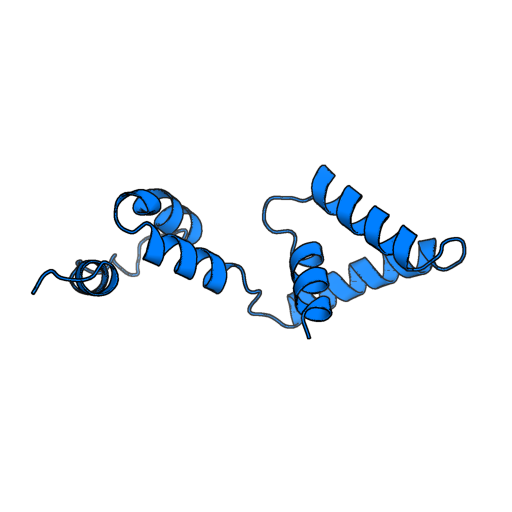ATOM 756 O O . ILE A 1 96 ? 10.325 -1.162 -10.979 1.00 58.16 96 ILE A O 1
ATOM 760 N N . TYR A 1 97 ? 8.249 -1.957 -10.663 1.00 57.44 97 TYR A N 1
ATOM 761 C CA . TYR A 1 97 ? 8.494 -2.402 -9.286 1.00 57.44 97 TYR A CA 1
ATOM 762 C C . TYR A 1 97 ? 9.579 -3.482 -9.200 1.00 57.44 97 TYR A C 1
ATOM 764 O O . TYR A 1 97 ? 10.437 -3.409 -8.325 1.00 57.44 97 TYR A O 1
ATOM 772 N N . LEU A 1 98 ? 9.598 -4.442 -10.130 1.00 56.16 98 LEU A N 1
ATOM 773 C CA . LEU A 1 98 ? 10.645 -5.464 -10.207 1.00 56.16 98 LEU A CA 1
ATOM 774 C C . LEU A 1 98 ? 12.006 -4.848 -10.562 1.00 56.16 98 LEU A C 1
ATOM 776 O O . LEU A 1 98 ? 12.996 -5.177 -9.915 1.00 56.16 98 LEU A O 1
ATOM 780 N N . ILE A 1 99 ? 12.073 -3.926 -11.531 1.00 57.41 99 ILE A N 1
ATOM 781 C CA . ILE A 1 99 ? 13.334 -3.256 -11.902 1.00 57.41 99 ILE A CA 1
ATOM 782 C C . ILE A 1 99 ? 13.900 -2.461 -10.716 1.00 57.41 99 ILE A C 1
ATOM 784 O O . ILE A 1 99 ? 15.093 -2.557 -10.436 1.00 57.41 99 ILE A O 1
ATOM 788 N N . LEU A 1 100 ? 13.059 -1.725 -9.982 1.00 53.03 100 LEU A N 1
ATOM 789 C CA . LEU A 1 100 ? 13.489 -0.974 -8.798 1.00 53.03 100 LEU A CA 1
ATOM 790 C C . LEU A 1 100 ? 13.903 -1.893 -7.636 1.00 53.03 100 LEU A C 1
ATOM 792 O O . LEU A 1 100 ? 14.907 -1.616 -6.981 1.00 53.03 100 LEU A O 1
ATOM 796 N N . LEU A 1 101 ? 13.191 -3.003 -7.408 1.00 53.91 101 LEU A N 1
ATOM 797 C CA . LEU A 1 101 ? 13.529 -3.979 -6.363 1.00 53.91 101 LEU A CA 1
ATOM 798 C C . LEU A 1 101 ? 14.866 -4.684 -6.626 1.00 53.91 101 LEU A C 1
ATOM 800 O O . LEU A 1 101 ? 15.668 -4.815 -5.706 1.00 53.91 101 LEU A O 1
ATOM 804 N N . PHE A 1 102 ? 15.148 -5.094 -7.867 1.00 49.44 102 PHE A N 1
ATOM 805 C CA . PHE A 1 102 ? 16.416 -5.757 -8.207 1.00 49.44 102 PHE A CA 1
ATOM 806 C C . PHE A 1 102 ? 17.615 -4.803 -8.276 1.00 49.44 102 PHE A C 1
ATOM 808 O O . PHE A 1 102 ? 18.748 -5.265 -8.198 1.00 49.44 102 PHE A O 1
ATOM 815 N N . LYS A 1 103 ? 17.393 -3.490 -8.404 1.00 47.03 103 LYS A N 1
ATOM 816 C CA . LYS A 1 103 ? 18.462 -2.475 -8.378 1.00 47.03 103 LYS A CA 1
ATOM 817 C C . LYS A 1 103 ? 18.810 -2.005 -6.960 1.00 47.03 103 LYS A C 1
ATOM 819 O O . LYS A 1 103 ? 19.796 -1.296 -6.784 1.00 47.03 103 LYS A O 1
ATOM 824 N N . SER A 1 104 ? 18.001 -2.385 -5.966 1.00 40.69 104 SER A N 1
ATOM 825 C CA . SER A 1 104 ? 18.194 -2.048 -4.551 1.00 40.69 104 SER A CA 1
ATOM 826 C C . SER A 1 104 ? 18.932 -3.135 -3.744 1.00 40.69 104 SER A C 1
ATOM 828 O O . SER A 1 104 ? 19.041 -2.991 -2.525 1.00 40.69 104 SER A O 1
ATOM 830 N N . TYR A 1 105 ? 19.442 -4.184 -4.401 1.00 38.66 105 TYR A N 1
ATOM 831 C CA . TYR A 1 105 ? 20.292 -5.233 -3.820 1.00 38.66 105 TYR A CA 1
ATOM 832 C C . TYR A 1 105 ? 21.653 -5.301 -4.513 1.00 38.66 105 TYR A C 1
ATOM 834 O O . TYR A 1 105 ? 21.699 -5.087 -5.745 1.00 38.66 105 TYR A O 1
#